Protein AF-A0A969BKF4-F1 (afdb_monomer)

pLDDT: mean 76.74, std 16.31, range [40.91, 92.38]

Structure (mmCIF, N/CA/C/O backbone):
data_AF-A0A969BKF4-F1
#
_entry.id   AF-A0A969BKF4-F1
#
loop_
_atom_site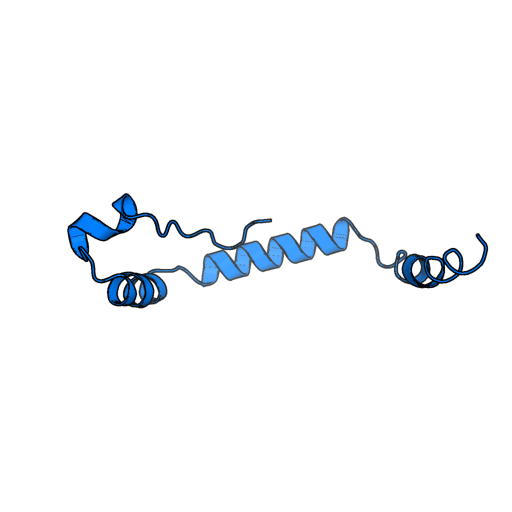.group_PDB
_atom_site.id
_atom_site.type_symbol
_atom_site.label_atom_id
_atom_site.label_alt_id
_atom_site.label_comp_id
_atom_site.label_asym_id
_atom_site.label_entity_id
_atom_site.label_seq_id
_atom_site.pdbx_PDB_ins_code
_atom_site.Cartn_x
_atom_site.Cartn_y
_atom_site.Cartn_z
_atom_site.occupancy
_atom_site.B_iso_or_equiv
_atom_site.auth_seq_id
_atom_site.auth_comp_id
_atom_site.auth_asym_id
_atom_site.auth_atom_id
_atom_site.pdbx_PDB_model_num
ATOM 1 N N . MET A 1 1 ? 14.289 -2.503 -3.959 1.00 69.50 1 MET A N 1
ATOM 2 C CA . MET A 1 1 ? 13.388 -1.334 -4.054 1.00 69.50 1 MET A CA 1
ATOM 3 C C . MET A 1 1 ? 12.061 -1.699 -3.411 1.00 69.50 1 MET A C 1
ATOM 5 O O . MET A 1 1 ? 11.490 -2.696 -3.841 1.00 69.50 1 MET A O 1
ATOM 9 N N . PRO A 1 2 ? 11.602 -0.971 -2.380 1.00 73.56 2 PRO A N 1
ATOM 10 C CA . PRO A 1 2 ? 10.278 -1.192 -1.807 1.00 73.56 2 PRO A CA 1
ATOM 11 C C . PRO A 1 2 ? 9.199 -0.760 -2.811 1.00 73.56 2 PRO A C 1
ATOM 13 O O . PRO A 1 2 ? 9.294 0.317 -3.396 1.00 73.56 2 PRO A O 1
ATOM 16 N N . LEU A 1 3 ? 8.203 -1.616 -3.038 1.00 81.44 3 LEU A N 1
ATOM 17 C CA . LEU A 1 3 ? 7.140 -1.390 -4.028 1.00 81.44 3 LEU A CA 1
ATOM 18 C C . LEU A 1 3 ? 5.925 -0.705 -3.394 1.00 81.44 3 LEU A C 1
ATOM 20 O O . LEU A 1 3 ? 5.437 0.312 -3.888 1.00 81.44 3 LEU A O 1
ATOM 24 N N . LEU A 1 4 ? 5.498 -1.239 -2.253 1.00 87.25 4 LEU A N 1
ATOM 25 C CA . LEU A 1 4 ? 4.411 -0.738 -1.428 1.00 87.25 4 LEU A CA 1
ATOM 26 C C . LEU A 1 4 ? 4.767 -1.019 0.034 1.00 87.25 4 LEU A C 1
ATOM 28 O O . LEU A 1 4 ? 5.218 -2.117 0.356 1.00 87.25 4 LEU A O 1
ATOM 32 N N . VAL A 1 5 ? 4.586 -0.026 0.902 1.00 84.56 5 VAL A N 1
ATOM 33 C CA . VAL A 1 5 ? 4.753 -0.165 2.354 1.00 84.56 5 VAL A CA 1
ATOM 34 C C . VAL A 1 5 ? 3.472 0.329 3.001 1.00 84.56 5 VAL A C 1
ATOM 36 O O . VAL A 1 5 ? 2.986 1.406 2.662 1.00 84.56 5 VAL A O 1
ATOM 39 N N . ILE A 1 6 ? 2.924 -0.479 3.902 1.00 87.25 6 ILE A N 1
ATOM 40 C CA . ILE A 1 6 ? 1.684 -0.193 4.618 1.00 87.25 6 ILE A CA 1
ATOM 41 C C . ILE A 1 6 ? 1.988 -0.240 6.1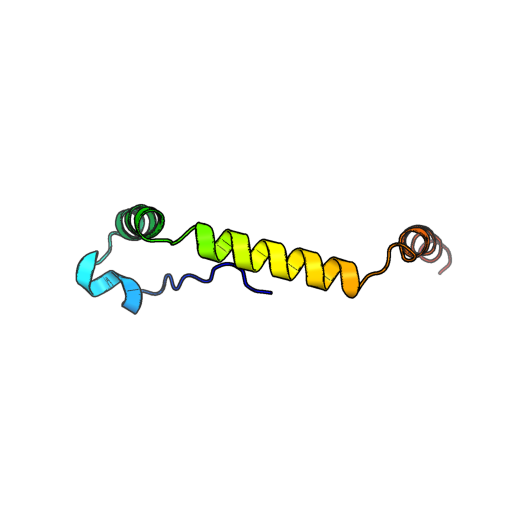09 1.00 87.25 6 ILE A C 1
ATOM 43 O O . ILE A 1 6 ? 2.592 -1.200 6.586 1.00 87.25 6 ILE A O 1
ATOM 47 N N . ASP A 1 7 ? 1.535 0.779 6.834 1.00 87.56 7 ASP A N 1
ATOM 48 C CA . ASP A 1 7 ? 1.586 0.808 8.291 1.00 87.56 7 ASP A CA 1
ATOM 49 C C . ASP A 1 7 ? 0.284 0.249 8.889 1.00 87.56 7 ASP A C 1
ATOM 51 O O . ASP A 1 7 ? -0.795 0.834 8.746 1.00 87.56 7 ASP A O 1
ATOM 55 N N . VAL A 1 8 ? 0.398 -0.900 9.560 1.00 85.06 8 VAL A N 1
ATOM 56 C CA . VAL A 1 8 ? -0.709 -1.614 10.221 1.00 85.06 8 VAL A CA 1
ATOM 57 C C . VAL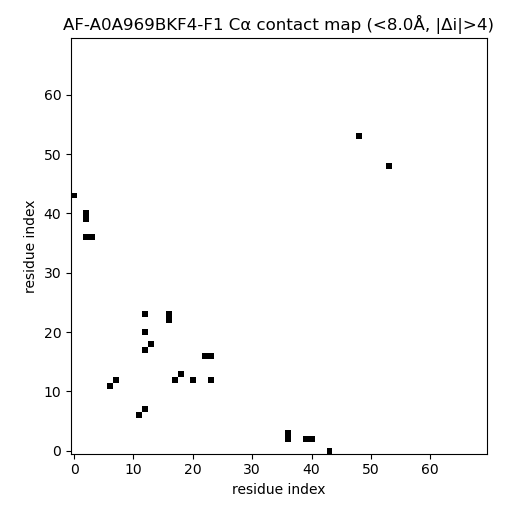 A 1 8 ? -0.669 -1.403 11.740 1.00 85.06 8 VAL A C 1
ATOM 59 O O . VAL A 1 8 ? -1.163 -2.227 12.514 1.00 85.06 8 VAL A O 1
ATOM 62 N N . TRP A 1 9 ? -0.071 -0.307 12.203 1.00 87.06 9 TRP A N 1
ATOM 63 C CA . TRP A 1 9 ? -0.087 0.040 13.616 1.00 87.06 9 TRP A CA 1
ATOM 64 C C . TRP A 1 9 ? -1.383 0.741 14.033 1.00 87.06 9 TRP A C 1
ATOM 66 O O . TRP A 1 9 ? -2.065 1.366 13.227 1.00 87.06 9 TRP A O 1
ATOM 76 N N . GLU A 1 10 ? -1.743 0.644 15.312 1.00 83.38 10 GLU A N 1
ATOM 77 C CA . GLU A 1 10 ? -3.044 1.096 15.832 1.00 83.38 10 GLU A CA 1
ATOM 78 C C . GLU A 1 10 ? -3.306 2.578 15.528 1.00 83.38 10 GLU A C 1
ATOM 80 O O . GLU A 1 10 ? -4.417 2.961 15.172 1.00 83.38 10 GLU A O 1
ATOM 85 N N . HIS A 1 11 ? -2.274 3.418 15.537 1.00 86.38 11 HIS A N 1
ATOM 86 C CA . HIS A 1 11 ? -2.411 4.843 15.237 1.00 86.38 11 HIS A CA 1
ATOM 87 C C . HIS A 1 11 ? -2.869 5.147 13.799 1.00 86.38 11 HIS A C 1
ATOM 89 O O . HIS A 1 11 ? -3.435 6.217 13.573 1.00 86.38 11 HIS A O 1
ATOM 95 N N . SER A 1 12 ? -2.685 4.236 12.835 1.00 81.81 12 SER A N 1
ATOM 96 C CA . SER A 1 12 ? -3.081 4.478 11.441 1.00 81.81 12 SER A CA 1
ATOM 97 C C . SER A 1 12 ? -4.581 4.259 11.194 1.00 81.81 12 SER A C 1
ATOM 99 O O . SER A 1 12 ? -5.159 4.903 10.317 1.00 81.81 12 SER A O 1
ATOM 101 N N . TYR A 1 13 ? -5.247 3.418 11.997 1.00 81.88 13 TYR A N 1
ATOM 102 C CA . TYR A 1 13 ? -6.652 3.044 11.775 1.00 81.88 13 TYR A CA 1
ATOM 103 C C . TYR A 1 13 ? -7.573 3.171 12.988 1.00 81.88 13 TYR A C 1
ATOM 105 O O . TYR A 1 13 ? -8.794 3.183 12.810 1.00 81.88 13 TYR A O 1
ATOM 113 N N . TYR A 1 14 ? -7.054 3.305 14.209 1.00 84.88 14 TYR A N 1
ATOM 114 C CA . TYR A 1 14 ? -7.872 3.209 15.423 1.00 84.88 14 TYR A CA 1
ATOM 115 C C . TYR A 1 14 ? -8.916 4.327 15.546 1.00 84.88 14 TYR A C 1
ATOM 117 O O . TYR A 1 14 ? -10.019 4.090 16.033 1.00 84.88 14 TYR A O 1
ATOM 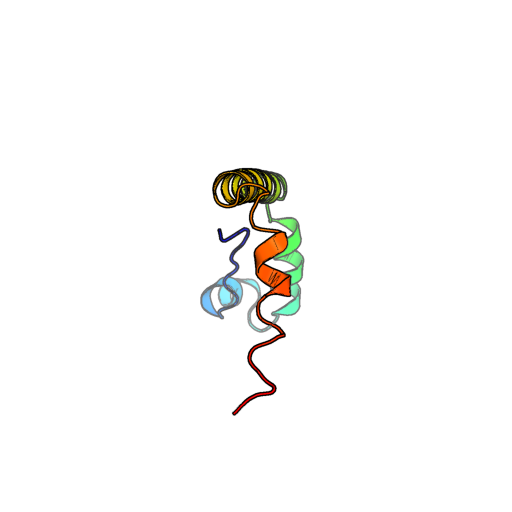125 N N . LEU A 1 15 ? -8.628 5.530 15.039 1.00 85.62 15 LEU A N 1
ATOM 126 C CA . LEU A 1 15 ? -9.584 6.646 15.031 1.00 85.62 15 LEU A CA 1
ATOM 127 C C . LEU A 1 15 ? -10.826 6.372 14.167 1.00 85.62 15 LEU A C 1
ATOM 129 O O . LEU A 1 15 ? -11.919 6.791 14.541 1.00 85.62 15 LEU A O 1
ATOM 133 N N . LYS A 1 16 ? -10.676 5.661 13.041 1.00 83.19 16 LYS A N 1
ATOM 134 C CA . LYS A 1 16 ? -11.777 5.369 12.105 1.00 83.19 16 LYS A CA 1
ATOM 135 C C . LYS A 1 16 ? -12.414 3.998 12.328 1.00 83.19 16 LYS A C 1
ATOM 137 O O . LYS A 1 16 ? -13.633 3.884 12.280 1.00 83.19 16 LYS A O 1
ATOM 142 N N . TYR A 1 17 ? -11.606 2.975 12.596 1.00 85.44 17 TYR A N 1
ATOM 143 C CA . TYR A 1 17 ? -12.039 1.574 12.632 1.00 85.44 17 TYR A CA 1
ATOM 144 C C . TYR A 1 17 ? -11.949 0.939 14.031 1.00 85.44 17 TYR A C 1
ATOM 146 O O . TYR A 1 17 ? -12.435 -0.175 14.229 1.00 85.44 17 TYR A O 1
ATOM 154 N N . ARG A 1 18 ? -11.393 1.639 15.037 1.00 86.62 18 ARG A N 1
ATOM 155 C CA . ARG A 1 18 ? -11.205 1.131 16.413 1.00 86.62 18 ARG A CA 1
ATOM 156 C C . ARG A 1 18 ? -10.519 -0.248 16.398 1.00 86.62 18 ARG A C 1
ATOM 158 O O . ARG A 1 18 ? -9.414 -0.365 15.879 1.00 86.62 18 ARG A O 1
ATOM 165 N N . ASN A 1 19 ? -11.189 -1.288 16.906 1.00 85.00 19 ASN A N 1
ATOM 166 C CA . ASN A 1 19 ? -10.683 -2.667 16.958 1.00 85.00 19 ASN A CA 1
ATOM 167 C C . ASN A 1 19 ? -10.926 -3.471 15.666 1.00 85.00 19 ASN A C 1
ATOM 169 O O . ASN A 1 19 ? -10.515 -4.630 15.575 1.00 85.00 19 ASN A O 1
ATOM 173 N N . ARG A 1 20 ? -11.603 -2.901 14.661 1.00 85.56 20 ARG A N 1
ATOM 174 C CA . ARG A 1 20 ? -11.955 -3.599 13.416 1.00 85.56 20 ARG A CA 1
ATOM 175 C C . ARG A 1 20 ? -10.829 -3.496 12.392 1.00 85.56 20 ARG A C 1
ATOM 177 O O . ARG A 1 20 ? -10.872 -2.706 11.456 1.00 85.56 2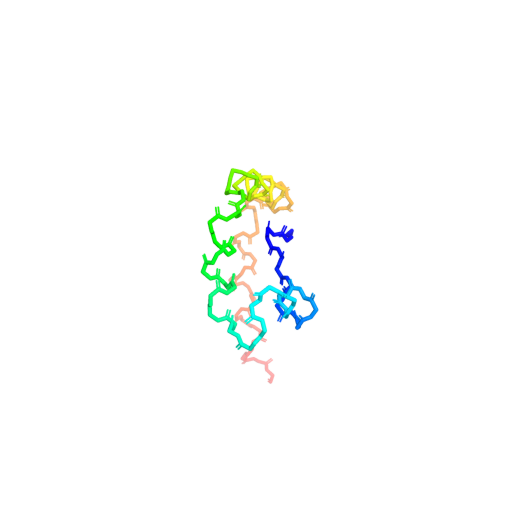0 ARG A O 1
ATOM 184 N N . ARG A 1 21 ? -9.808 -4.336 12.577 1.00 84.56 21 ARG A N 1
ATOM 185 C CA . ARG A 1 21 ? -8.635 -4.402 11.686 1.00 84.56 21 ARG A CA 1
ATOM 186 C C . ARG A 1 21 ? -8.956 -4.915 10.280 1.00 84.56 21 ARG A C 1
ATOM 188 O O . ARG A 1 21 ? -8.362 -4.430 9.327 1.00 84.56 21 ARG A O 1
ATOM 195 N N . GLY A 1 22 ? -9.892 -5.858 10.152 1.00 87.00 22 GLY A N 1
ATOM 196 C CA . GLY A 1 22 ? -10.287 -6.415 8.850 1.00 87.00 22 GLY A CA 1
ATOM 197 C C . GLY A 1 22 ? -10.842 -5.342 7.911 1.00 87.00 22 GLY A C 1
ATOM 198 O O . GLY A 1 22 ? -10.303 -5.131 6.833 1.00 87.00 22 GLY A O 1
ATOM 199 N N . GLU A 1 23 ? -11.811 -4.559 8.397 1.00 87.31 23 GLU A N 1
ATOM 200 C CA . GLU A 1 23 ? -12.421 -3.461 7.631 1.00 87.31 23 GLU A CA 1
ATOM 201 C C . GLU A 1 23 ? -11.403 -2.399 7.185 1.00 87.31 23 GLU A C 1
ATOM 203 O O . GLU A 1 23 ? -11.556 -1.798 6.124 1.00 87.31 23 GLU A O 1
ATOM 208 N N . PHE A 1 24 ? -10.357 -2.146 7.977 1.00 89.62 24 PHE A N 1
ATOM 209 C CA . PHE A 1 24 ? -9.290 -1.224 7.586 1.00 89.62 24 PHE A CA 1
ATOM 210 C C . PHE A 1 24 ? -8.505 -1.740 6.375 1.00 89.62 24 PHE A C 1
ATOM 212 O O . PHE A 1 24 ? -8.274 -0.983 5.433 1.00 89.62 24 PHE A O 1
ATOM 219 N N . VAL A 1 25 ? -8.118 -3.017 6.393 1.00 88.75 25 VAL A N 1
ATOM 220 C CA . VAL A 1 25 ? -7.340 -3.642 5.317 1.00 88.75 25 VAL A CA 1
ATOM 221 C C . VAL A 1 25 ? -8.159 -3.712 4.027 1.00 88.75 25 VAL A C 1
ATOM 223 O O . VAL A 1 25 ? -7.656 -3.333 2.971 1.00 88.75 25 VAL A O 1
ATOM 226 N N . ASP A 1 26 ? -9.434 -4.090 4.117 1.00 90.44 26 ASP A N 1
ATOM 227 C CA . ASP A 1 26 ? -10.328 -4.170 2.956 1.00 90.44 26 ASP A CA 1
ATOM 228 C C . ASP A 1 26 ? -10.515 -2.801 2.286 1.00 90.44 26 ASP A C 1
ATOM 230 O O . ASP A 1 26 ? -10.418 -2.665 1.065 1.00 90.44 26 ASP A O 1
ATOM 234 N N . ASN A 1 27 ? -10.709 -1.748 3.086 1.00 89.44 27 ASN A N 1
ATOM 235 C CA . ASN A 1 27 ? -10.832 -0.388 2.566 1.00 89.44 27 ASN A CA 1
ATOM 236 C C . ASN A 1 27 ? -9.513 0.160 2.014 1.00 89.44 27 ASN A C 1
ATOM 238 O O . ASN A 1 27 ? -9.526 0.954 1.075 1.00 89.44 27 ASN A O 1
ATOM 242 N N . LEU A 1 28 ? -8.374 -0.259 2.564 1.00 89.75 28 LEU A N 1
ATOM 243 C CA . LEU A 1 28 ? -7.065 0.160 2.080 1.00 89.75 28 LEU A CA 1
ATOM 244 C C . LEU A 1 28 ? -6.815 -0.319 0.643 1.00 89.75 28 LEU A C 1
ATOM 246 O O . LEU A 1 28 ? -6.326 0.462 -0.172 1.00 89.75 28 LEU A O 1
ATOM 250 N N . PHE A 1 29 ? -7.208 -1.550 0.300 1.00 88.19 29 PHE A N 1
ATOM 251 C CA . PHE A 1 29 ? -7.065 -2.085 -1.062 1.00 88.19 29 PHE A CA 1
ATOM 252 C C . PHE A 1 29 ? -7.823 -1.283 -2.125 1.00 88.19 29 PHE A C 1
ATOM 254 O O . PHE A 1 29 ? -7.364 -1.207 -3.265 1.00 88.19 29 PHE A O 1
ATOM 261 N N . ASN A 1 30 ? -8.915 -0.617 -1.744 1.00 89.00 30 ASN A N 1
ATOM 262 C CA . ASN A 1 30 ? -9.678 0.255 -2.639 1.00 89.00 30 ASN A CA 1
ATOM 263 C C . ASN A 1 30 ? -9.012 1.623 -2.874 1.00 89.00 30 ASN A C 1
ATOM 265 O O . ASN A 1 30 ? -9.340 2.303 -3.841 1.00 89.00 30 ASN A O 1
ATOM 269 N N . VAL A 1 31 ? -8.097 2.046 -1.995 1.00 89.62 31 VAL A N 1
ATOM 270 C CA . VAL A 1 31 ? -7.456 3.375 -2.043 1.00 89.62 31 VAL A CA 1
ATOM 271 C C . VAL A 1 31 ? -6.045 3.317 -2.644 1.00 89.62 31 VAL A C 1
ATOM 273 O O . VAL A 1 31 ? -5.501 4.343 -3.056 1.00 89.62 31 VAL A O 1
ATOM 276 N N . ILE A 1 32 ? -5.430 2.134 -2.712 1.00 91.12 32 ILE A N 1
ATOM 277 C CA . ILE A 1 32 ? -4.079 1.969 -3.261 1.00 91.12 32 ILE A CA 1
ATOM 278 C C . ILE A 1 32 ? -4.059 2.310 -4.759 1.00 91.12 32 ILE A C 1
ATOM 280 O O . ILE A 1 32 ? -4.832 1.780 -5.553 1.00 91.12 32 ILE A O 1
ATOM 284 N N . ASN A 1 33 ? -3.110 3.165 -5.153 1.00 91.25 33 ASN A N 1
ATOM 285 C CA . ASN A 1 33 ? -2.826 3.452 -6.556 1.00 91.25 33 ASN A CA 1
ATOM 286 C C . ASN A 1 33 ? -1.928 2.351 -7.146 1.00 91.25 33 ASN A C 1
ATOM 288 O O . ASN A 1 33 ? -0.719 2.319 -6.898 1.00 91.25 33 ASN A O 1
ATOM 292 N N . TRP A 1 34 ? -2.534 1.464 -7.932 1.00 89.62 34 TRP A N 1
ATOM 293 C CA . TRP A 1 34 ? -1.858 0.337 -8.572 1.00 89.62 34 TRP A CA 1
ATOM 294 C C . TRP A 1 34 ? -0.933 0.743 -9.724 1.00 89.62 34 TRP A C 1
ATOM 296 O O . TRP A 1 34 ? 0.094 0.089 -9.918 1.00 89.62 34 TRP A O 1
ATOM 306 N N . ASP A 1 35 ? -1.228 1.841 -10.424 1.00 92.38 35 ASP A N 1
ATOM 307 C CA . ASP A 1 35 ? -0.408 2.330 -11.541 1.00 92.38 35 ASP A CA 1
ATOM 308 C C . ASP A 1 35 ? 0.995 2.715 -11.051 1.00 92.38 35 ASP A C 1
ATOM 310 O O . ASP A 1 35 ? 2.009 2.270 -11.587 1.00 92.38 35 ASP A O 1
ATOM 314 N N . ASN A 1 36 ? 1.071 3.434 -9.928 1.00 90.25 36 ASN A N 1
ATOM 315 C CA . ASN A 1 36 ? 2.346 3.831 -9.324 1.00 90.25 36 ASN A CA 1
ATOM 316 C C . ASN A 1 36 ? 3.167 2.614 -8.847 1.00 90.25 36 ASN A C 1
ATOM 318 O O . ASN A 1 36 ? 4.396 2.588 -8.950 1.00 90.25 36 ASN A O 1
ATOM 322 N N . VAL A 1 37 ? 2.499 1.572 -8.340 1.00 89.25 37 VAL A N 1
ATOM 323 C CA . VAL A 1 37 ? 3.164 0.319 -7.942 1.00 89.25 37 VAL A CA 1
ATOM 324 C C . VAL A 1 37 ? 3.749 -0.393 -9.166 1.00 89.25 37 VAL A C 1
ATOM 326 O O . VAL A 1 37 ? 4.888 -0.868 -9.107 1.00 89.25 37 VAL A O 1
ATOM 329 N N . ALA A 1 38 ? 3.010 -0.427 -10.278 1.00 91.81 38 ALA A N 1
ATOM 330 C CA . ALA A 1 38 ? 3.471 -1.009 -11.534 1.00 91.81 38 ALA A CA 1
ATOM 331 C C . ALA A 1 38 ? 4.682 -0.253 -12.107 1.00 91.81 38 ALA A C 1
ATOM 333 O O . ALA A 1 38 ? 5.677 -0.883 -12.480 1.00 91.81 38 ALA A O 1
ATOM 334 N N . ASP A 1 39 ? 4.659 1.081 -12.081 1.00 91.94 39 ASP A N 1
ATOM 335 C CA . ASP A 1 39 ? 5.771 1.920 -12.541 1.00 91.94 39 ASP A CA 1
ATOM 336 C C . ASP A 1 39 ? 7.046 1.680 -11.720 1.00 91.94 39 ASP A C 1
ATOM 338 O O . ASP A 1 39 ? 8.133 1.460 -12.267 1.00 91.94 39 ASP A O 1
ATOM 342 N N . ARG A 1 40 ? 6.924 1.638 -10.387 1.00 89.88 40 ARG A N 1
ATOM 343 C CA . ARG A 1 40 ? 8.052 1.333 -9.488 1.00 89.88 40 ARG A CA 1
ATOM 344 C C . ARG A 1 40 ? 8.613 -0.063 -9.727 1.00 89.88 40 ARG A C 1
ATOM 346 O O . ARG A 1 40 ? 9.831 -0.247 -9.684 1.00 89.88 40 ARG A O 1
ATOM 353 N N . PHE A 1 41 ? 7.751 -1.039 -10.003 1.00 90.75 41 PHE A N 1
ATOM 354 C CA . PHE A 1 41 ? 8.174 -2.392 -10.344 1.00 90.75 41 PHE A CA 1
ATOM 355 C C . PHE A 1 41 ? 8.927 -2.439 -11.680 1.00 90.75 41 PHE A C 1
ATOM 357 O O . PHE A 1 41 ? 9.988 -3.065 -11.766 1.00 90.75 41 PHE A O 1
ATOM 364 N N . ALA A 1 42 ? 8.437 -1.739 -12.705 1.00 90.00 42 ALA A N 1
ATOM 365 C CA . ALA A 1 42 ? 9.100 -1.650 -14.003 1.00 90.00 42 ALA A CA 1
ATOM 366 C C . ALA A 1 42 ? 10.496 -1.019 -13.882 1.00 90.00 42 ALA A C 1
ATOM 368 O O . ALA A 1 42 ? 11.475 -1.569 -14.398 1.00 90.00 42 ALA A O 1
ATOM 369 N N . LEU A 1 43 ? 10.617 0.078 -13.130 1.00 88.69 43 LEU A N 1
ATOM 370 C CA . LEU A 1 43 ? 11.901 0.718 -12.842 1.00 88.69 43 LEU A CA 1
ATOM 371 C C . LEU A 1 43 ? 12.850 -0.216 -12.084 1.00 88.69 43 LEU A C 1
ATOM 373 O O . LEU A 1 43 ? 14.010 -0.359 -12.475 1.00 88.69 43 LEU A O 1
ATOM 377 N N . ALA A 1 44 ? 12.358 -0.911 -11.055 1.00 87.81 44 ALA A N 1
ATOM 378 C CA . ALA A 1 44 ? 13.152 -1.879 -10.304 1.00 87.81 44 ALA A CA 1
ATOM 379 C C . ALA A 1 44 ? 13.668 -3.012 -11.203 1.00 87.81 44 ALA A C 1
ATOM 3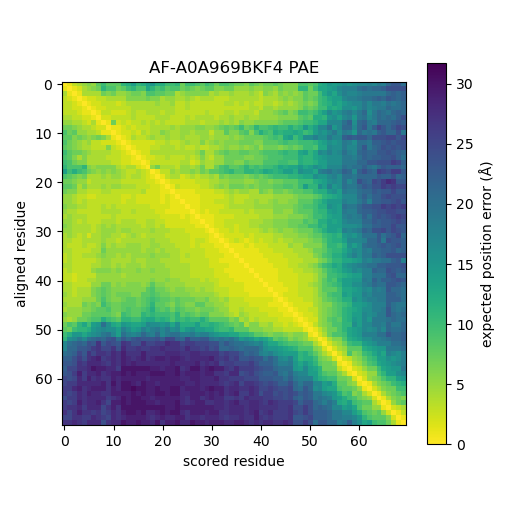81 O O . ALA A 1 44 ? 14.843 -3.369 -11.131 1.00 87.81 44 ALA A O 1
ATOM 382 N N . LYS A 1 45 ? 12.829 -3.534 -12.105 1.00 87.38 45 LYS A N 1
ATOM 383 C CA . LYS A 1 45 ? 13.216 -4.566 -13.076 1.00 87.38 45 LYS A CA 1
ATOM 384 C C . LYS A 1 45 ? 14.293 -4.072 -14.043 1.00 87.38 45 LYS A C 1
ATOM 386 O O . LYS A 1 45 ? 15.231 -4.812 -14.336 1.00 87.38 45 LYS A O 1
ATOM 391 N N . ILE A 1 46 ? 14.190 -2.831 -14.524 1.00 87.25 46 ILE A N 1
ATOM 392 C CA . ILE A 1 46 ? 15.209 -2.218 -15.390 1.00 87.25 46 ILE A CA 1
ATOM 393 C C . ILE A 1 46 ? 16.535 -2.084 -14.640 1.00 87.25 46 ILE A C 1
ATOM 395 O O . ILE A 1 46 ? 17.577 -2.440 -15.187 1.00 87.25 46 ILE A O 1
ATOM 399 N N . ILE A 1 47 ? 16.500 -1.596 -13.399 1.00 84.19 47 ILE A N 1
ATOM 400 C CA . ILE A 1 47 ? 17.695 -1.420 -12.569 1.00 84.19 47 ILE A CA 1
ATOM 401 C C . ILE A 1 47 ? 18.353 -2.767 -12.290 1.00 84.19 47 ILE A C 1
ATOM 403 O O . ILE A 1 47 ? 19.547 -2.906 -12.524 1.00 84.19 47 ILE A O 1
ATOM 407 N N . LEU A 1 48 ? 17.584 -3.775 -11.875 1.00 80.44 48 LEU A N 1
ATOM 408 C CA . LEU A 1 48 ? 18.104 -5.120 -11.633 1.00 80.44 48 LEU A CA 1
ATOM 409 C C . LEU A 1 48 ? 18.712 -5.730 -12.900 1.00 80.44 48 LEU A C 1
ATOM 411 O O . LEU A 1 48 ? 19.798 -6.297 -12.838 1.00 80.44 48 LEU A O 1
ATOM 415 N N . ARG A 1 49 ? 18.073 -5.548 -14.063 1.00 77.88 49 ARG A N 1
ATOM 416 C CA . ARG A 1 49 ? 18.611 -6.021 -15.348 1.00 77.88 49 ARG A CA 1
ATOM 417 C C . ARG A 1 49 ? 19.901 -5.308 -15.760 1.00 77.88 49 ARG A C 1
ATOM 419 O O . ARG A 1 49 ? 20.743 -5.914 -16.409 1.00 77.88 49 ARG A O 1
ATOM 426 N N . LYS A 1 50 ? 20.053 -4.025 -15.420 1.00 76.44 50 LYS A N 1
ATOM 427 C CA . LYS A 1 50 ? 21.292 -3.270 -15.665 1.00 76.44 50 LYS A CA 1
ATOM 428 C C . LYS A 1 50 ? 22.397 -3.637 -14.671 1.00 76.44 50 LYS A C 1
ATOM 430 O O . LYS A 1 50 ? 23.555 -3.677 -15.061 1.00 76.44 50 LYS A O 1
ATOM 435 N N . ALA A 1 51 ? 22.039 -3.889 -13.413 1.00 75.94 51 ALA A N 1
ATOM 436 C CA . ALA A 1 51 ? 22.976 -4.224 -12.343 1.00 75.94 51 ALA A CA 1
ATOM 437 C C . ALA A 1 51 ? 23.520 -5.656 -12.459 1.00 75.94 51 ALA A C 1
ATOM 439 O O . ALA A 1 51 ? 24.669 -5.898 -12.109 1.00 75.94 51 ALA A O 1
ATOM 440 N N . PHE A 1 52 ? 22.720 -6.585 -12.985 1.00 67.31 52 PHE A N 1
ATOM 441 C CA . PHE A 1 52 ? 23.126 -7.958 -13.276 1.00 67.31 52 PHE A CA 1
ATOM 442 C C . PHE A 1 52 ? 23.041 -8.227 -14.786 1.00 67.31 52 PHE A C 1
ATOM 444 O O . PHE A 1 52 ? 22.019 -8.728 -15.266 1.00 67.31 52 PHE A O 1
ATOM 451 N N . PRO A 1 53 ? 24.088 -7.904 -15.570 1.00 63.75 53 PRO A N 1
ATOM 452 C CA . PRO A 1 53 ? 24.211 -8.403 -16.935 1.00 63.75 53 PRO A CA 1
ATOM 453 C C . PRO A 1 53 ? 24.146 -9.938 -16.959 1.00 63.75 53 PRO A C 1
ATOM 455 O O . PRO A 1 53 ? 24.601 -10.609 -16.039 1.00 63.75 53 PRO A O 1
ATOM 458 N N . ALA A 1 54 ? 23.576 -10.505 -18.023 1.00 64.00 54 ALA A N 1
ATOM 459 C CA . ALA A 1 54 ? 23.204 -11.921 -18.157 1.00 64.00 54 ALA A CA 1
ATOM 460 C C . ALA A 1 54 ? 24.343 -12.959 -17.982 1.00 64.00 54 ALA A C 1
ATOM 462 O O . ALA A 1 54 ? 24.076 -14.158 -18.011 1.00 64.00 54 ALA A O 1
ATOM 463 N N . ASN A 1 55 ? 25.584 -12.519 -17.764 1.00 57.09 55 ASN A N 1
ATOM 464 C CA . ASN A 1 55 ? 26.772 -13.361 -17.643 1.00 57.09 55 ASN A CA 1
ATOM 465 C C . ASN A 1 55 ? 26.941 -14.065 -16.283 1.00 57.09 55 ASN A C 1
ATOM 467 O O . ASN A 1 55 ? 27.830 -14.893 -16.147 1.00 57.09 55 ASN A O 1
ATOM 471 N N . TYR A 1 56 ? 26.102 -13.794 -15.278 1.00 54.31 56 TYR A N 1
ATOM 472 C CA . TYR A 1 56 ? 26.186 -14.468 -13.967 1.00 54.31 56 TYR A CA 1
ATOM 473 C C . TYR A 1 56 ? 25.354 -15.758 -13.868 1.00 54.31 56 TYR A C 1
ATOM 475 O O . TYR A 1 56 ? 25.170 -16.287 -12.773 1.00 54.31 56 TYR A O 1
ATOM 483 N N . ARG A 1 57 ? 24.842 -16.283 -14.992 1.00 50.88 57 ARG A N 1
ATOM 484 C CA . ARG A 1 57 ? 24.100 -17.558 -15.018 1.00 50.88 57 ARG A CA 1
ATOM 485 C C . ARG A 1 57 ? 24.987 -18.787 -14.783 1.00 50.88 57 ARG A C 1
ATOM 487 O O . ARG A 1 57 ? 24.458 -19.815 -14.389 1.00 50.88 57 ARG A O 1
ATOM 494 N N . GLU A 1 58 ? 26.303 -18.669 -14.957 1.00 47.81 58 GLU A N 1
ATOM 495 C CA . GLU A 1 58 ? 27.256 -19.775 -14.755 1.00 47.81 58 GLU A CA 1
ATOM 496 C C . GLU A 1 58 ? 27.837 -19.838 -13.330 1.00 47.81 58 GLU A C 1
ATOM 498 O O . GLU A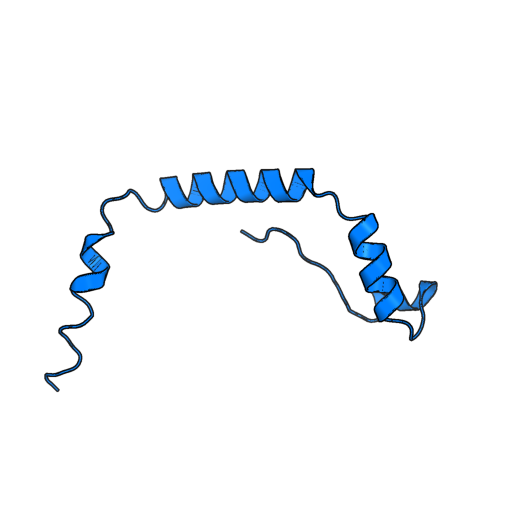 1 58 ? 28.328 -20.878 -12.902 1.00 47.81 58 GLU A O 1
ATOM 503 N N . CYS A 1 59 ? 27.733 -18.770 -12.531 1.00 43.84 59 CYS A N 1
ATOM 504 C CA . CYS A 1 59 ? 28.280 -18.765 -11.167 1.00 43.84 59 CYS A CA 1
ATOM 505 C C . CYS A 1 59 ? 27.470 -19.601 -10.161 1.00 43.84 59 CYS A C 1
ATOM 507 O O . CYS A 1 59 ? 27.970 -19.870 -9.071 1.00 43.84 59 CYS A O 1
ATOM 509 N N . PHE A 1 60 ? 26.240 -20.013 -10.490 1.00 41.91 60 PHE A N 1
ATOM 510 C CA . PHE A 1 60 ? 25.404 -20.786 -9.563 1.00 41.91 60 PHE A CA 1
ATOM 511 C C . PHE A 1 60 ? 25.677 -22.301 -9.610 1.00 41.91 60 PHE A C 1
ATOM 513 O O . PHE A 1 60 ? 25.322 -22.997 -8.663 1.00 41.91 60 PHE A O 1
ATOM 520 N N . GLU A 1 61 ? 26.364 -22.816 -10.640 1.00 46.12 61 GLU A N 1
ATOM 521 C CA . GLU A 1 61 ? 26.762 -24.237 -10.687 1.00 46.12 61 GLU A CA 1
ATOM 522 C C . GLU A 1 61 ? 28.092 -24.526 -9.970 1.00 46.12 61 GLU A C 1
ATOM 524 O O . GLU A 1 61 ? 28.312 -25.646 -9.517 1.00 46.12 61 GLU A O 1
ATOM 529 N N . ILE A 1 62 ? 28.953 -23.524 -9.755 1.00 46.25 62 ILE A N 1
ATOM 530 C CA . ILE A 1 62 ? 30.269 -23.731 -9.114 1.00 46.25 62 ILE A CA 1
ATOM 531 C C . ILE A 1 62 ? 30.189 -23.704 -7.569 1.00 46.25 62 ILE A C 1
ATOM 533 O O . ILE A 1 62 ? 31.131 -24.095 -6.885 1.00 46.25 62 ILE A O 1
ATOM 537 N N . SER A 1 63 ? 29.049 -23.332 -6.971 1.00 47.84 63 SER A N 1
ATOM 538 C CA . SER A 1 63 ? 28.907 -23.324 -5.502 1.00 47.84 63 SER A CA 1
ATOM 539 C C . SER A 1 63 ? 28.424 -24.652 -4.897 1.00 47.84 63 SER A C 1
ATOM 541 O O . SER A 1 63 ? 28.396 -24.762 -3.670 1.00 47.84 63 SER A O 1
ATOM 543 N N . LEU A 1 64 ? 28.066 -25.662 -5.704 1.00 47.50 64 LEU A N 1
ATOM 544 C CA . LEU A 1 64 ? 27.637 -26.973 -5.187 1.00 47.50 64 LEU A CA 1
ATOM 545 C C . LEU A 1 64 ? 28.783 -27.997 -5.049 1.00 47.50 64 LEU A C 1
ATOM 547 O O . LEU A 1 64 ? 28.567 -29.069 -4.492 1.00 47.50 64 LEU A O 1
ATOM 551 N N . SER A 1 65 ? 30.005 -27.684 -5.496 1.00 52.12 65 SER A N 1
ATOM 552 C CA . SER A 1 65 ? 31.161 -28.597 -5.416 1.00 52.12 65 SER A CA 1
ATOM 553 C C . SER A 1 65 ? 32.105 -28.347 -4.231 1.00 52.12 65 SER A C 1
ATOM 555 O O . SER A 1 65 ? 33.149 -28.985 -4.153 1.00 52.12 65 SER A O 1
ATOM 557 N N . VAL A 1 66 ? 31.763 -27.458 -3.288 1.00 56.53 66 VAL A N 1
ATOM 558 C CA . VAL A 1 66 ? 32.600 -27.158 -2.100 1.00 56.53 66 VAL A CA 1
ATOM 559 C C . VAL A 1 66 ? 31.843 -27.411 -0.787 1.00 56.53 66 VAL A C 1
ATOM 561 O O . VAL A 1 66 ? 32.013 -26.702 0.196 1.00 56.53 66 VAL A O 1
ATOM 564 N N . PHE A 1 67 ? 30.979 -28.430 -0.757 1.00 47.88 67 PHE A N 1
ATOM 565 C CA . PHE A 1 67 ? 30.350 -28.912 0.486 1.00 47.88 67 PHE A CA 1
ATOM 566 C C . PHE A 1 67 ? 30.500 -30.426 0.710 1.00 47.88 67 PHE A C 1
ATOM 568 O O . PHE A 1 67 ? 29.825 -30.985 1.569 1.00 47.88 67 PHE A O 1
ATOM 575 N N . LEU A 1 68 ? 31.391 -31.099 -0.037 1.00 52.53 68 LEU A N 1
ATOM 576 C CA . LEU A 1 68 ? 31.676 -32.530 0.158 1.00 52.53 68 LE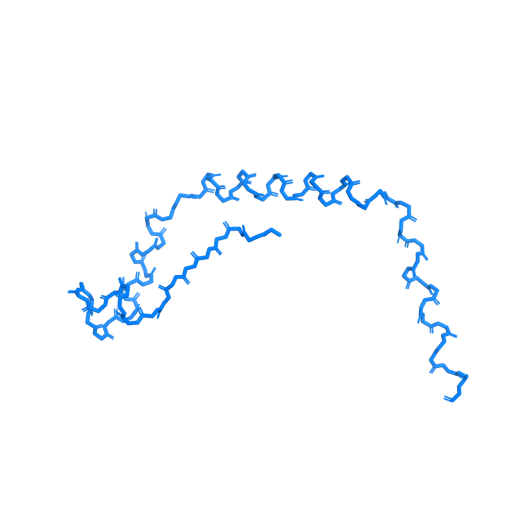U A CA 1
ATOM 577 C C . LEU A 1 68 ? 33.164 -32.889 0.318 1.00 52.53 68 LEU A C 1
ATOM 579 O O . LEU A 1 68 ? 33.523 -34.060 0.239 1.00 52.53 68 LEU A O 1
ATOM 583 N N . THR A 1 69 ? 34.030 -31.913 0.584 1.00 52.31 69 THR A N 1
ATOM 584 C CA . THR A 1 69 ? 35.415 -32.174 1.007 1.00 52.31 69 THR A CA 1
ATOM 585 C C . THR A 1 69 ? 35.835 -31.181 2.088 1.00 52.31 69 THR A C 1
ATOM 587 O O . THR A 1 69 ? 36.586 -30.247 1.814 1.00 52.31 69 THR A O 1
ATOM 590 N N . CYS A 1 70 ? 35.269 -31.347 3.283 1.00 40.91 70 CYS A N 1
ATOM 591 C CA . CYS A 1 70 ? 35.891 -31.141 4.597 1.00 40.91 70 CYS A CA 1
ATOM 592 C C . CYS A 1 70 ? 34.882 -31.528 5.681 1.00 40.91 70 CYS A C 1
ATOM 594 O O . CYS A 1 70 ? 33.736 -31.034 5.606 1.00 40.91 70 CYS A O 1
#

Solvent-accessible surface area (backbone atoms only — not comparable to full-atom values): 4643 Å² total; per-residue (Å²): 128,91,63,80,88,84,78,87,51,64,88,74,43,34,91,82,42,55,90,43,61,66,64,50,55,61,53,45,68,75,68,59,66,61,67,63,36,51,52,50,46,52,52,46,53,52,50,51,52,67,76,50,58,84,80,65,74,65,65,70,68,68,68,73,76,76,80,84,83,130

Foldseek 3Di:
DDLDDDDQDCVVPCVPQNPNSVVVVVVVVVVDDVVSSVVVVVVVVVVVCVVDPPVCPPVVVVVVPPPPDD

Radius of gyration: 21.24 Å; Cα contacts (8 Å, |Δi|>4): 14; chains: 1; bounding box: 48×39×35 Å

Sequence (70 aa):
MPLLVIDVWEHSYYLKYRNRRGEFVDNLFNVINWDNVADRFALAKIILRKAFPANYRECFEISL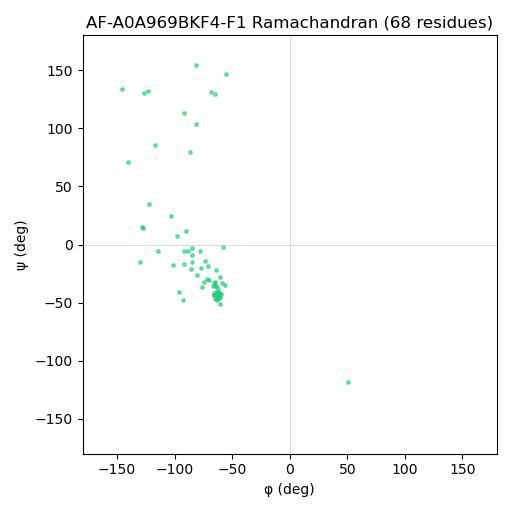SVFLTC

Mean predicted aligned error: 11.68 Å

Secondary structure (DSSP, 8-state):
--------SHHHHHHHHTT-HHHHHHHHHHH--HHHHHHHHHHHHHHHHHHS-GGGGSTTTGGGSSSS--